Protein AF-E3FGQ8-F1 (afdb_monomer)

pLDDT: mean 86.06, std 11.89, range [53.12, 97.31]

Sequence (74 aa):
MPPGRVRHIHPEATLRQAGIDSLCMVLIVGRFLERYPGPAEPLEKQLGSVRTIRELLDLGRVAREAWGHENGHG

Nearest PDB structures (foldseek):
  6tg5-assembly1_A  TM=6.459E-01  e=7.180E-01  Pseudomonas fluorescens
  7f2r-assembly1_B  TM=6.996E-01  e=1.377E+00  Streptomyces halstedii
  6m01-assembly1_B  TM=6.661E-01  e=1.906E+00  Embleya scabrispora
  8j9f-assembly1_B  TM=3.490E-01  e=9.092E+00  Paenibacillus relictisesami

Foldseek 3Di:
DDPDDDDDDDQADWCVNVVNDPVNLVVVVVVLCVVLPDPLVLCVPCVVVGTGNNSVVVSSVSSVVVSCVVVVPD

Secondary structure (DSSP, 8-state):
-PPP---PPPTTSBTTTTT--HHHHHHHHHHHHHHS-S--HHHHHHGGG--BHHHHHHHHHHHHHHHHHHTT--

Mean predicted aligned error: 6.18 Å

Radius of gyration: 14.25 Å; Cα contacts (8 Å, |Δi|>4): 51; chains: 1; bounding box: 26×30×46 Å

Structure (mmCIF, N/CA/C/O backbone):
data_AF-E3FGQ8-F1
#
_entry.id   AF-E3FGQ8-F1
#
loop_
_atom_site.group_PDB
_atom_site.id
_atom_site.type_symbol
_atom_site.label_atom_id
_atom_site.label_alt_id
_atom_site.label_comp_id
_atom_site.label_asym_id
_atom_site.label_entity_id
_atom_site.label_seq_id
_atom_site.pdbx_PDB_ins_code
_atom_site.Cartn_x
_atom_site.Cartn_y
_atom_site.Cartn_z
_atom_site.occupancy
_atom_site.B_iso_or_equiv
_atom_site.auth_seq_id
_atom_site.auth_comp_id
_atom_site.auth_asym_id
_atom_site.auth_atom_id
_atom_site.pdbx_PDB_model_num
ATOM 1 N N . MET A 1 1 ? -3.039 -22.637 27.990 1.00 57.34 1 MET A N 1
ATOM 2 C CA . MET A 1 1 ? -3.122 -21.369 27.232 1.00 57.34 1 MET A CA 1
ATOM 3 C C . MET A 1 1 ? -4.109 -21.587 26.087 1.00 57.34 1 MET A C 1
ATOM 5 O O . MET A 1 1 ? -3.952 -22.604 25.421 1.00 57.34 1 MET A O 1
ATOM 9 N N . PRO A 1 2 ?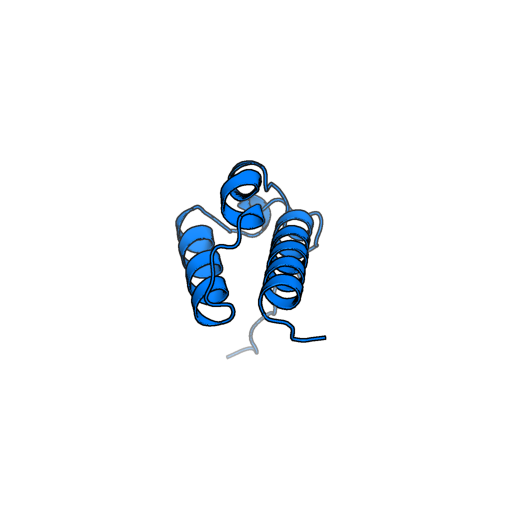 -5.164 -20.774 25.901 1.00 55.25 2 PRO A N 1
ATOM 10 C CA . PRO A 1 2 ? -6.134 -21.030 24.838 1.00 55.25 2 PRO A CA 1
ATOM 11 C C . PRO A 1 2 ? -5.541 -20.669 23.461 1.00 55.25 2 PRO A C 1
ATOM 13 O O . PRO A 1 2 ? -4.733 -19.739 23.384 1.00 55.25 2 PRO A O 1
ATOM 16 N N . PRO A 1 3 ? -5.908 -21.394 22.386 1.00 60.72 3 PRO A N 1
ATOM 17 C CA . PRO A 1 3 ? -5.401 -21.147 21.040 1.00 60.72 3 PRO A CA 1
ATOM 18 C C . PRO A 1 3 ? -5.777 -19.740 20.561 1.00 60.72 3 PRO A C 1
ATOM 20 O O . PRO A 1 3 ? -6.892 -19.263 20.784 1.00 60.72 3 PRO A O 1
ATOM 23 N N . GLY A 1 4 ? -4.803 -19.072 19.940 1.00 58.12 4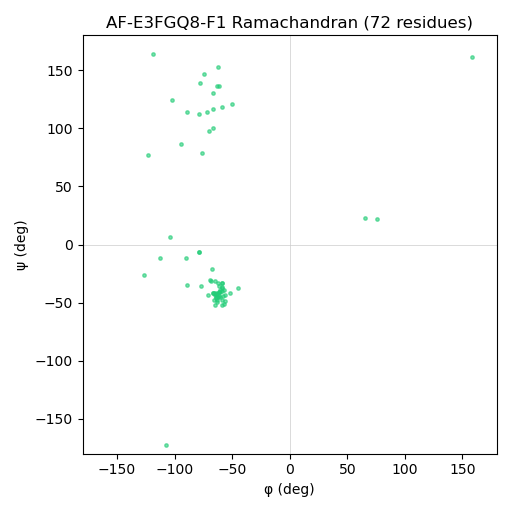 GLY A N 1
ATOM 24 C CA . GLY A 1 4 ? -4.873 -17.682 19.503 1.00 58.12 4 GLY A CA 1
ATOM 25 C C . GLY A 1 4 ? -6.127 -17.389 18.685 1.00 58.12 4 GLY A C 1
ATOM 26 O O . GLY A 1 4 ? -6.369 -17.987 17.639 1.00 58.12 4 GLY A O 1
ATOM 27 N N . ARG A 1 5 ? -6.932 -16.444 19.172 1.00 66.56 5 ARG A N 1
ATOM 28 C CA . ARG A 1 5 ? -8.119 -15.946 18.481 1.00 66.56 5 ARG A CA 1
ATOM 29 C C . ARG A 1 5 ? -7.671 -15.196 17.227 1.00 66.56 5 ARG A C 1
ATOM 31 O O . ARG A 1 5 ? -7.245 -14.047 17.319 1.00 66.56 5 ARG A O 1
ATOM 38 N N . VAL A 1 6 ? -7.760 -15.847 16.069 1.00 66.06 6 VAL A N 1
ATOM 39 C CA . VAL A 1 6 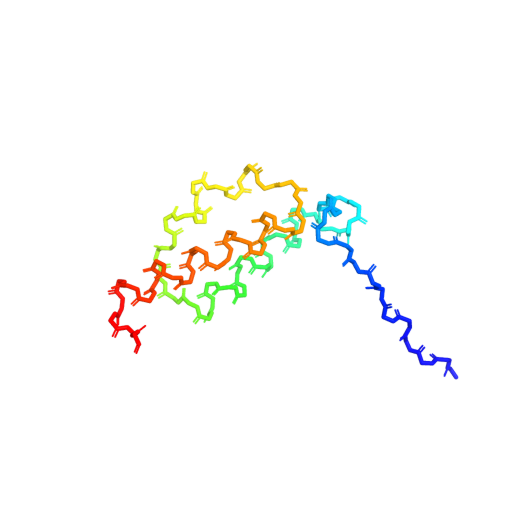? -7.598 -15.180 14.774 1.00 66.06 6 VAL A CA 1
ATOM 40 C C . VAL A 1 6 ? -8.663 -14.093 14.693 1.00 66.06 6 VAL A C 1
ATOM 42 O O . VAL A 1 6 ? -9.861 -14.354 14.803 1.00 66.06 6 VAL A O 1
ATOM 45 N N . ARG A 1 7 ? -8.221 -12.843 14.584 1.00 70.00 7 ARG A N 1
ATOM 46 C CA . ARG A 1 7 ? -9.120 -11.702 14.471 1.00 70.00 7 ARG A CA 1
ATOM 47 C C . ARG A 1 7 ? -9.604 -11.664 13.024 1.00 70.00 7 ARG A C 1
ATOM 49 O O . ARG A 1 7 ? -8.806 -11.435 12.122 1.00 70.00 7 ARG A O 1
ATOM 56 N N . HIS A 1 8 ? -10.887 -11.929 12.798 1.00 79.00 8 HIS A N 1
ATOM 57 C CA . HIS A 1 8 ? -11.483 -11.742 11.479 1.00 79.00 8 HIS A CA 1
ATOM 58 C C . HIS A 1 8 ? -11.495 -10.241 11.168 1.00 79.00 8 HIS A C 1
ATOM 60 O O . HIS A 1 8 ? -12.113 -9.461 11.893 1.00 79.00 8 HIS A O 1
ATOM 66 N N . ILE A 1 9 ? -10.765 -9.836 10.128 1.00 84.19 9 ILE A N 1
ATOM 67 C CA . ILE A 1 9 ? -10.723 -8.454 9.644 1.00 84.19 9 ILE A CA 1
ATOM 68 C C . ILE A 1 9 ? -11.603 -8.385 8.399 1.00 84.19 9 ILE A C 1
ATOM 70 O O . ILE A 1 9 ? -11.408 -9.146 7.452 1.00 84.19 9 ILE A O 1
ATOM 74 N N . HIS A 1 10 ? -12.585 -7.487 8.410 1.00 92.12 10 HIS A N 1
ATOM 75 C CA . HIS A 1 10 ? -13.456 -7.266 7.261 1.00 92.12 10 HIS A CA 1
ATOM 76 C C . HIS A 1 10 ? -12.734 -6.417 6.200 1.00 92.12 10 HIS A C 1
ATOM 78 O O . HIS A 1 10 ? 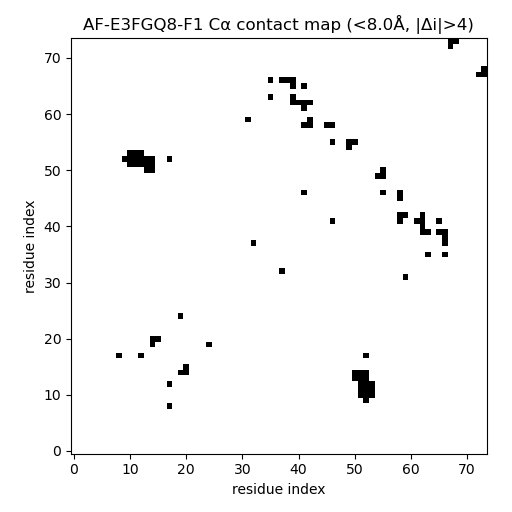-12.095 -5.434 6.573 1.00 92.12 10 HIS A O 1
ATOM 84 N N . PRO A 1 11 ? -12.857 -6.724 4.894 1.00 92.69 11 PRO A N 1
ATOM 85 C CA . PRO A 1 11 ? -12.219 -5.939 3.829 1.00 92.69 11 PRO A CA 1
ATOM 86 C C . PRO A 1 11 ? -12.643 -4.464 3.810 1.00 92.69 11 PRO A C 1
ATOM 88 O O . PRO A 1 11 ? -11.833 -3.591 3.524 1.00 92.69 11 PRO A O 1
ATOM 91 N N . GLU A 1 12 ? -13.890 -4.177 4.186 1.00 95.81 12 GLU A N 1
ATOM 92 C CA . GLU A 1 12 ? -14.411 -2.803 4.255 1.00 95.81 12 GLU A CA 1
ATOM 93 C C . GLU A 1 12 ? -13.969 -2.053 5.519 1.00 95.81 12 GLU A C 1
ATOM 95 O O . GLU A 1 12 ? -14.259 -0.868 5.675 1.00 95.81 12 GLU A O 1
ATOM 100 N N . ALA A 1 13 ? -13.290 -2.729 6.456 1.00 96.00 13 ALA A N 1
ATOM 101 C CA . ALA A 1 13 ? -12.767 -2.059 7.633 1.00 96.00 13 ALA A CA 1
ATOM 102 C C . ALA A 1 13 ? -11.735 -1.017 7.203 1.00 96.00 13 ALA A C 1
ATOM 104 O O . ALA A 1 13 ? -10.859 -1.276 6.371 1.00 96.00 13 ALA A O 1
ATOM 105 N N . THR A 1 14 ? -11.813 0.161 7.814 1.00 96.69 14 THR A N 1
ATOM 106 C CA . THR A 1 14 ? -10.772 1.173 7.642 1.00 96.69 14 THR A CA 1
ATOM 107 C C . THR A 1 14 ? -9.436 0.651 8.171 1.00 96.69 14 THR A C 1
ATOM 109 O O . THR A 1 14 ? -9.400 -0.136 9.122 1.00 96.69 14 THR A O 1
ATOM 112 N N . LEU A 1 15 ? -8.323 1.144 7.623 1.00 94.94 15 LEU A N 1
ATOM 113 C CA . LEU A 1 15 ? -6.979 0.821 8.116 1.00 94.94 15 LEU A CA 1
ATOM 114 C C . LEU A 1 15 ? -6.871 1.076 9.628 1.00 94.94 15 LEU A C 1
ATOM 116 O O . LEU A 1 15 ? -6.406 0.220 10.376 1.00 94.94 15 LEU A O 1
ATOM 120 N N . ARG A 1 16 ? -7.439 2.193 10.103 1.00 93.94 16 ARG A N 1
ATOM 121 C CA . ARG A 1 16 ? -7.506 2.527 11.532 1.00 93.94 16 ARG A CA 1
ATOM 122 C C . ARG A 1 16 ? -8.291 1.494 12.348 1.00 93.94 16 ARG A C 1
ATOM 124 O O . ARG A 1 16 ? -7.833 1.114 13.420 1.00 93.94 16 ARG A O 1
ATOM 131 N N . GLN A 1 17 ? -9.453 1.036 11.875 1.00 94.50 17 GLN A N 1
ATOM 132 C CA . GLN A 1 17 ? -10.241 -0.003 12.563 1.00 94.50 17 GLN A CA 1
ATOM 133 C C . GLN A 1 17 ? -9.513 -1.351 12.606 1.00 94.50 17 GLN A C 1
ATOM 135 O O . GLN A 1 17 ? -9.668 -2.101 13.569 1.00 94.50 17 GLN A O 1
ATOM 140 N N . ALA A 1 18 ? -8.698 -1.643 11.592 1.00 93.12 18 ALA A N 1
ATOM 141 C CA . ALA A 1 18 ? -7.846 -2.825 11.552 1.00 93.12 18 ALA A CA 1
ATOM 142 C C . ALA A 1 18 ? -6.559 -2.686 12.390 1.00 93.12 18 ALA A C 1
ATOM 144 O O . ALA A 1 18 ? -5.844 -3.671 12.561 1.00 93.12 18 ALA A O 1
ATOM 145 N N . GLY A 1 19 ? -6.274 -1.499 12.940 1.00 94.19 19 GLY A N 1
ATOM 146 C CA . GLY A 1 19 ? -5.048 -1.224 13.693 1.00 94.19 19 GLY A CA 1
ATOM 147 C C . GLY A 1 19 ? -3.811 -1.043 12.811 1.00 94.19 19 GLY A C 1
ATOM 148 O O . GLY A 1 19 ? -2.700 -1.229 13.290 1.00 94.19 19 GLY A O 1
ATOM 149 N N . ILE A 1 20 ? -3.999 -0.709 11.534 1.00 94.25 20 ILE A N 1
ATOM 150 C CA . ILE A 1 20 ? -2.926 -0.389 10.594 1.00 94.25 20 ILE A CA 1
ATOM 151 C C . ILE A 1 20 ? -2.650 1.111 10.676 1.00 94.25 20 ILE A C 1
ATOM 153 O O . ILE A 1 20 ? -3.496 1.937 10.322 1.00 94.25 20 ILE A O 1
ATOM 157 N N . ASP A 1 21 ? -1.457 1.449 11.148 1.00 94.19 21 ASP A N 1
ATOM 158 C CA . ASP A 1 21 ? -0.939 2.812 11.225 1.00 94.19 21 ASP A CA 1
ATOM 159 C C . ASP A 1 21 ? 0.165 3.065 10.181 1.00 94.19 21 ASP A C 1
ATOM 161 O O . ASP A 1 21 ? 0.424 2.247 9.294 1.00 94.19 21 ASP A O 1
ATOM 165 N N . SER A 1 22 ? 0.811 4.230 10.262 1.00 91.44 22 SER A N 1
ATOM 166 C CA . SER A 1 22 ? 1.884 4.612 9.342 1.00 91.44 22 SER A CA 1
ATOM 167 C C . SER A 1 22 ? 3.098 3.684 9.416 1.00 91.44 22 SER A C 1
ATOM 169 O O . SER A 1 22 ? 3.720 3.438 8.384 1.00 91.44 22 SER A O 1
ATOM 171 N N . LEU A 1 23 ? 3.424 3.125 10.586 1.00 94.06 23 LEU A N 1
ATOM 172 C CA . LEU A 1 23 ? 4.524 2.174 10.722 1.00 94.06 23 LEU A CA 1
ATOM 173 C C . LEU A 1 23 ? 4.158 0.839 10.072 1.00 94.06 23 LEU A C 1
ATOM 175 O O . LEU A 1 23 ? 4.962 0.285 9.323 1.00 94.06 23 LEU A O 1
ATOM 179 N N . CYS A 1 24 ? 2.934 0.349 10.293 1.00 94.50 24 CYS A N 1
ATOM 180 C CA . CYS A 1 24 ? 2.436 -0.834 9.595 1.00 94.50 24 CYS A CA 1
ATOM 181 C C . CYS A 1 24 ? 2.507 -0.652 8.077 1.00 94.50 24 CYS A C 1
ATOM 183 O O . CYS A 1 24 ? 2.953 -1.559 7.382 1.00 94.50 24 CYS A O 1
ATOM 185 N N . MET A 1 25 ? 2.126 0.520 7.563 1.00 93.06 25 MET A N 1
ATOM 186 C CA . MET A 1 25 ? 2.196 0.815 6.130 1.00 93.06 25 MET A CA 1
ATOM 187 C C . MET A 1 25 ? 3.631 0.775 5.601 1.00 93.06 25 MET A C 1
ATOM 189 O O . MET A 1 25 ? 3.873 0.125 4.588 1.00 93.06 25 MET A O 1
ATOM 193 N N . VAL A 1 26 ? 4.592 1.385 6.303 1.00 92.94 26 VAL A N 1
ATOM 194 C CA . VAL A 1 26 ? 6.017 1.310 5.931 1.00 92.94 26 VAL A CA 1
ATOM 195 C C . VAL A 1 26 ? 6.495 -0.143 5.875 1.00 92.94 26 VAL A C 1
ATOM 197 O O . VAL A 1 26 ? 7.155 -0.534 4.915 1.00 92.94 26 VAL A O 1
ATOM 200 N N . LEU A 1 27 ? 6.124 -0.969 6.857 1.00 95.44 27 LEU A N 1
ATOM 201 C CA . LEU A 1 27 ? 6.496 -2.386 6.888 1.00 95.44 27 LEU A CA 1
ATOM 202 C C . LEU A 1 27 ? 5.835 -3.195 5.765 1.00 95.44 27 LEU A C 1
ATOM 204 O O . LEU A 1 27 ? 6.492 -4.034 5.152 1.00 95.44 27 LEU A O 1
ATOM 208 N N . ILE A 1 28 ? 4.552 -2.953 5.488 1.00 93.38 28 ILE A N 1
ATOM 209 C CA . ILE A 1 28 ? 3.805 -3.619 4.412 1.00 93.38 28 ILE A CA 1
ATOM 210 C C . ILE A 1 28 ? 4.423 -3.275 3.056 1.00 93.38 28 ILE A C 1
ATOM 212 O O . ILE A 1 28 ? 4.688 -4.178 2.266 1.00 93.38 28 ILE A O 1
ATOM 216 N N . VAL A 1 29 ? 4.695 -1.992 2.807 1.00 91.88 29 VAL A N 1
ATOM 217 C CA . VAL A 1 29 ? 5.328 -1.527 1.567 1.00 91.88 29 VAL A CA 1
ATOM 218 C C . VAL A 1 29 ? 6.745 -2.079 1.440 1.00 91.88 29 VAL A C 1
ATOM 220 O O . VAL A 1 29 ? 7.083 -2.614 0.390 1.00 91.88 29 VAL A O 1
ATOM 223 N N . GLY A 1 30 ? 7.551 -2.039 2.505 1.00 91.75 30 GLY A N 1
ATOM 224 C CA . GLY A 1 30 ? 8.898 -2.618 2.504 1.00 91.75 30 GLY A CA 1
ATOM 225 C C . GLY A 1 30 ? 8.888 -4.107 2.145 1.00 91.75 30 GLY A C 1
ATOM 226 O O . GLY A 1 30 ? 9.549 -4.514 1.196 1.00 91.75 30 GLY A O 1
ATOM 227 N N . ARG A 1 31 ? 8.045 -4.903 2.819 1.00 94.25 31 ARG A N 1
ATOM 228 C CA . ARG A 1 31 ? 7.847 -6.338 2.529 1.00 94.25 31 ARG A CA 1
ATOM 229 C C . ARG A 1 31 ? 7.365 -6.591 1.101 1.00 94.25 31 ARG A C 1
ATOM 231 O O . ARG A 1 31 ? 7.730 -7.593 0.491 1.00 94.25 31 ARG A O 1
ATOM 238 N N . PHE A 1 32 ? 6.506 -5.719 0.579 1.00 92.56 32 PHE A N 1
ATOM 239 C CA . PHE A 1 32 ? 6.023 -5.821 -0.793 1.00 92.56 32 PHE A CA 1
ATOM 240 C C . PHE A 1 32 ? 7.165 -5.603 -1.793 1.00 92.56 32 PHE A C 1
ATOM 242 O O . PHE A 1 32 ? 7.346 -6.421 -2.690 1.00 92.56 32 PHE A O 1
ATOM 249 N N . LEU A 1 33 ? 7.971 -4.556 -1.604 1.00 89.75 33 LEU A N 1
ATOM 250 C CA . LEU A 1 33 ? 9.099 -4.222 -2.479 1.00 89.75 33 LEU A CA 1
ATOM 251 C C . LEU A 1 33 ? 10.244 -5.243 -2.395 1.00 89.75 33 LEU A C 1
ATOM 253 O O . LEU A 1 33 ? 10.891 -5.513 -3.401 1.00 89.75 33 LEU A O 1
ATOM 257 N N . GLU A 1 34 ? 10.458 -5.874 -1.235 1.00 92.44 34 GLU A N 1
ATOM 258 C CA . GLU A 1 34 ? 11.370 -7.023 -1.100 1.00 92.44 34 GLU A CA 1
ATOM 259 C C . GLU A 1 34 ? 10.959 -8.193 -2.009 1.00 92.44 34 GLU A C 1
ATOM 261 O O . GLU A 1 34 ? 11.811 -8.938 -2.495 1.00 92.44 34 GLU A O 1
ATOM 266 N N . ARG A 1 35 ? 9.650 -8.374 -2.236 1.00 91.62 35 ARG A N 1
ATOM 267 C CA . ARG A 1 35 ? 9.110 -9.457 -3.066 1.00 91.62 35 ARG A CA 1
ATOM 268 C C . ARG A 1 35 ? 8.995 -9.084 -4.543 1.00 91.62 35 ARG A C 1
ATOM 270 O O . ARG A 1 35 ? 9.169 -9.963 -5.384 1.00 91.62 35 ARG A O 1
ATOM 277 N N . TYR A 1 36 ? 8.687 -7.825 -4.838 1.00 90.00 36 TYR A N 1
ATOM 278 C CA . TYR A 1 36 ? 8.498 -7.286 -6.185 1.00 90.00 36 TYR A CA 1
ATOM 279 C C . TYR A 1 36 ? 9.462 -6.108 -6.394 1.00 90.00 36 TYR A C 1
ATOM 281 O O . TYR A 1 36 ? 9.057 -4.949 -6.279 1.00 90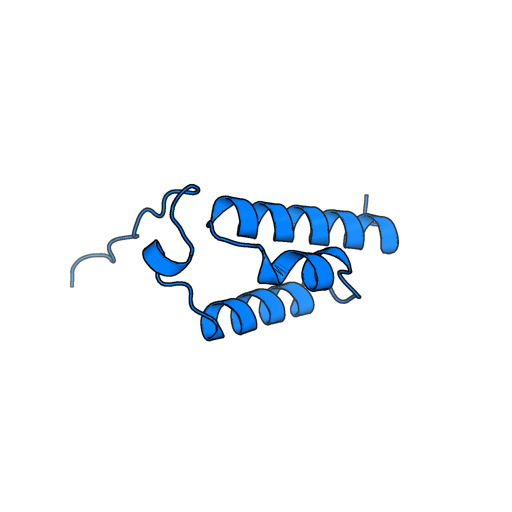.00 36 TYR A O 1
ATOM 289 N N . PRO A 1 37 ? 10.757 -6.389 -6.636 1.00 82.12 37 PRO A N 1
ATOM 290 C CA . PRO A 1 37 ? 11.774 -5.355 -6.764 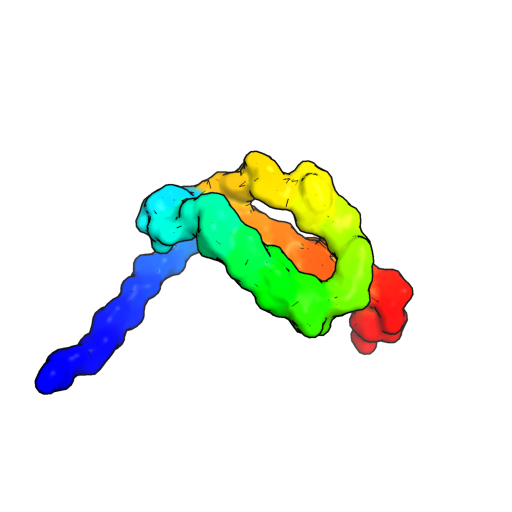1.00 82.12 37 PRO A CA 1
ATOM 291 C C . PRO A 1 37 ? 11.589 -4.596 -8.083 1.00 82.12 37 PRO A C 1
ATOM 293 O O . PRO A 1 37 ? 11.734 -5.167 -9.163 1.00 82.12 37 PRO A O 1
ATOM 296 N N . GLY A 1 38 ? 11.239 -3.315 -7.996 1.00 74.31 38 GLY A N 1
ATOM 297 C CA . GLY A 1 38 ? 11.014 -2.428 -9.140 1.00 74.31 38 GLY A CA 1
ATOM 298 C C . GLY A 1 38 ? 10.134 -1.233 -8.754 1.00 74.31 38 GLY A C 1
ATOM 299 O O . GLY A 1 38 ? 9.473 -1.286 -7.713 1.00 74.31 38 GLY A O 1
ATOM 300 N N . PRO A 1 39 ? 10.136 -0.138 -9.535 1.00 61.19 39 PRO A N 1
ATOM 301 C CA . PRO A 1 39 ? 9.332 1.036 -9.225 1.00 61.19 39 PRO A CA 1
ATOM 302 C C . PRO A 1 39 ? 7.853 0.714 -9.436 1.00 61.19 39 PRO A C 1
ATOM 304 O O . PRO A 1 39 ? 7.331 0.773 -10.542 1.00 61.19 39 PRO A O 1
ATOM 307 N N . ALA A 1 40 ? 7.145 0.390 -8.359 1.00 67.94 40 ALA A N 1
ATOM 308 C CA . ALA A 1 40 ? 5.697 0.307 -8.406 1.00 67.94 40 ALA A CA 1
ATOM 309 C C . ALA A 1 40 ? 5.118 1.732 -8.403 1.00 67.94 40 ALA A C 1
ATOM 311 O O . ALA A 1 40 ? 4.637 2.220 -7.382 1.00 67.94 40 ALA A O 1
ATOM 312 N N . GLU A 1 41 ? 5.134 2.396 -9.561 1.00 79.81 41 GLU A N 1
ATOM 313 C CA . GLU A 1 41 ? 4.495 3.701 -9.783 1.00 79.81 41 GLU A CA 1
ATOM 314 C C . GLU A 1 41 ? 3.061 3.790 -9.190 1.00 79.81 41 GLU A C 1
ATOM 316 O O . GLU A 1 41 ? 2.714 4.826 -8.608 1.00 79.81 41 GLU A O 1
ATOM 321 N N . PRO A 1 42 ? 2.223 2.723 -9.225 1.00 81.50 42 PRO A N 1
ATOM 322 C CA . PRO A 1 42 ? 0.920 2.733 -8.558 1.00 81.50 42 PRO A CA 1
ATOM 323 C C . PRO A 1 42 ? 0.999 2.944 -7.039 1.00 81.50 42 PRO A C 1
ATOM 325 O O . PRO A 1 42 ? 0.178 3.677 -6.485 1.00 81.50 42 PRO A O 1
ATOM 328 N N . LEU A 1 43 ? 1.986 2.335 -6.369 1.00 85.44 43 LEU A N 1
ATOM 329 C CA . LEU A 1 43 ? 2.207 2.471 -4.927 1.00 85.44 43 LEU A CA 1
ATOM 330 C C . LEU A 1 43 ? 2.532 3.924 -4.578 1.00 85.44 43 LEU A C 1
ATOM 332 O O . LEU A 1 43 ? 1.873 4.500 -3.721 1.00 85.44 43 LEU A O 1
ATOM 336 N N . GLU A 1 44 ? 3.469 4.552 -5.283 1.00 82.81 44 GLU A N 1
ATOM 337 C CA . GLU A 1 44 ? 3.865 5.939 -5.004 1.00 82.81 44 GLU A CA 1
ATOM 338 C C . GLU A 1 44 ? 2.704 6.930 -5.170 1.00 82.81 44 GLU A C 1
ATOM 340 O O . GLU A 1 44 ? 2.520 7.824 -4.343 1.00 82.81 44 GLU A O 1
ATOM 345 N N . LYS A 1 45 ? 1.876 6.746 -6.205 1.00 87.31 45 LYS A N 1
ATOM 346 C CA . LYS A 1 45 ? 0.770 7.663 -6.515 1.00 87.31 45 LYS A CA 1
ATOM 347 C C . LYS A 1 45 ? -0.443 7.495 -5.601 1.00 87.31 45 LYS A C 1
ATOM 349 O O . LYS A 1 45 ? -1.123 8.478 -5.316 1.00 87.31 45 LYS A O 1
ATOM 354 N N . GLN A 1 46 ? -0.754 6.268 -5.178 1.00 90.25 46 GLN A N 1
ATOM 355 C CA . GLN A 1 46 ? -2.059 5.951 -4.579 1.00 90.25 46 GLN A CA 1
ATOM 356 C C . GLN A 1 46 ? -1.998 5.587 -3.091 1.00 90.25 46 GLN A C 1
ATOM 358 O O . GLN A 1 46 ? -3.039 5.569 -2.429 1.00 90.25 46 GLN A O 1
ATOM 363 N N . LEU A 1 47 ? -0.812 5.354 -2.516 1.00 90.19 47 LEU A N 1
ATOM 364 C CA . LEU A 1 47 ? -0.682 4.933 -1.115 1.00 90.19 47 LEU A CA 1
ATOM 365 C C . LEU A 1 47 ? -1.332 5.917 -0.128 1.00 90.19 47 LEU A C 1
ATOM 367 O O . LEU A 1 47 ? -1.994 5.500 0.820 1.00 90.19 47 LEU A O 1
ATOM 371 N N . GLY A 1 48 ? -1.202 7.225 -0.373 1.00 89.12 48 GLY A N 1
ATOM 372 C CA . GLY A 1 48 ? -1.782 8.270 0.482 1.00 89.12 48 GLY A CA 1
ATOM 373 C C . GLY A 1 48 ? -3.317 8.324 0.470 1.00 89.12 48 GLY A C 1
ATOM 374 O O . GLY A 1 48 ? -3.924 8.834 1.422 1.00 89.12 48 GLY A O 1
ATOM 375 N N . SER A 1 49 ? -3.952 7.778 -0.572 1.00 92.69 49 SER A N 1
ATOM 376 C CA . SER A 1 49 ? -5.413 7.716 -0.710 1.00 92.69 49 SER A CA 1
ATOM 377 C C . SER A 1 49 ? -6.050 6.462 -0.117 1.00 92.69 49 SER A C 1
ATOM 379 O O . SER A 1 49 ? -7.261 6.459 0.062 1.00 92.69 49 SER A O 1
ATOM 381 N N . VAL A 1 50 ? -5.276 5.436 0.250 1.00 95.69 50 VAL A N 1
ATOM 382 C CA . VAL A 1 50 ? -5.821 4.192 0.815 1.00 95.69 50 VAL A CA 1
ATOM 383 C C . VAL A 1 50 ? -6.448 4.454 2.191 1.00 95.69 50 VAL A C 1
ATOM 385 O O . VAL A 1 50 ? -5.848 5.094 3.065 1.00 95.69 50 VAL A O 1
ATOM 388 N N . ARG A 1 51 ? -7.676 3.976 2.398 1.00 95.62 51 ARG A N 1
ATOM 389 C CA . ARG A 1 51 ? -8.456 4.133 3.636 1.00 95.62 51 ARG A CA 1
ATOM 390 C C . ARG A 1 51 ? -8.966 2.813 4.193 1.00 95.62 51 ARG A C 1
ATOM 392 O O . ARG A 1 51 ? -9.134 2.732 5.411 1.00 95.62 51 ARG A O 1
ATOM 399 N N . THR A 1 52 ? -9.168 1.794 3.364 1.00 97.31 52 THR A N 1
ATOM 400 C CA . THR A 1 52 ? -9.706 0.483 3.763 1.00 97.31 52 THR A CA 1
ATOM 401 C C . THR A 1 52 ? -8.737 -0.666 3.496 1.00 97.31 52 THR A C 1
ATOM 403 O O . THR A 1 52 ? -7.770 -0.537 2.744 1.00 97.31 52 THR A O 1
ATOM 406 N N . ILE A 1 53 ? -8.998 -1.815 4.124 1.00 96.62 53 ILE A N 1
ATOM 407 C CA . ILE A 1 53 ? -8.240 -3.048 3.876 1.00 96.62 53 ILE A CA 1
ATOM 408 C C . ILE A 1 53 ? -8.388 -3.493 2.421 1.00 96.62 53 ILE A C 1
ATOM 410 O O . ILE A 1 53 ? -7.400 -3.889 1.811 1.00 96.62 53 ILE A O 1
ATOM 414 N N . ARG A 1 54 ? -9.591 -3.394 1.848 1.00 97.06 54 ARG A N 1
ATOM 415 C CA . ARG A 1 54 ? -9.837 -3.715 0.441 1.00 97.06 54 ARG A CA 1
ATOM 416 C C . ARG A 1 54 ? -8.982 -2.859 -0.485 1.00 97.06 54 ARG A C 1
ATOM 418 O O . ARG A 1 54 ? -8.255 -3.419 -1.292 1.00 97.06 54 ARG A O 1
ATOM 425 N N . GLU A 1 55 ? -9.003 -1.539 -0.317 1.00 96.69 55 GLU A N 1
ATOM 426 C CA . GLU A 1 55 ? -8.202 -0.626 -1.145 1.00 96.69 55 GLU A CA 1
ATOM 427 C C . GLU A 1 55 ? -6.699 -0.923 -1.042 1.0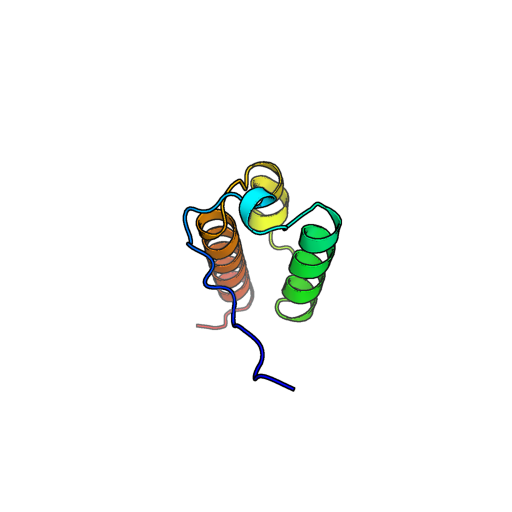0 96.69 55 GLU A C 1
ATOM 429 O O . GLU A 1 55 ? -5.983 -0.838 -2.036 1.00 96.69 55 GLU A O 1
ATOM 434 N N . LEU A 1 56 ? -6.211 -1.312 0.142 1.00 95.25 56 LEU A N 1
ATOM 435 C CA . LEU A 1 56 ? -4.814 -1.710 0.323 1.00 95.25 56 LEU A CA 1
ATOM 436 C C . LEU A 1 56 ? -4.478 -2.989 -0.457 1.00 95.25 56 LEU A C 1
ATOM 438 O O . LEU A 1 56 ? -3.424 -3.075 -1.089 1.00 95.25 56 LEU A O 1
ATOM 442 N N . LEU A 1 57 ? -5.366 -3.985 -0.409 1.00 94.75 57 LEU A N 1
ATOM 443 C CA . LEU A 1 57 ? -5.210 -5.236 -1.154 1.00 94.75 57 LEU A CA 1
ATOM 444 C C . LEU A 1 57 ? -5.279 -4.998 -2.667 1.00 94.75 57 LEU A C 1
ATOM 446 O O . LEU A 1 57 ? -4.464 -5.551 -3.406 1.00 94.75 57 LEU A O 1
ATOM 450 N N . ASP A 1 58 ? -6.205 -4.151 -3.113 1.00 95.06 58 ASP A N 1
ATOM 451 C CA . ASP A 1 58 ? -6.363 -3.777 -4.517 1.00 95.06 58 ASP A CA 1
ATOM 452 C C . ASP A 1 58 ? -5.128 -3.023 -5.028 1.00 95.06 58 ASP A C 1
ATOM 454 O O . ASP A 1 58 ? -4.611 -3.354 -6.095 1.00 95.06 58 ASP A O 1
ATOM 458 N N . LEU A 1 59 ? -4.576 -2.095 -4.237 1.00 94.12 59 LEU A N 1
ATOM 459 C CA . LEU A 1 59 ? -3.324 -1.411 -4.567 1.00 94.12 59 LEU A CA 1
ATOM 460 C C . LEU A 1 59 ? -2.168 -2.402 -4.740 1.00 94.12 59 LEU A C 1
ATOM 462 O O . LEU A 1 59 ? -1.446 -2.344 -5.735 1.00 94.12 59 LEU A O 1
ATOM 466 N N . GLY A 1 60 ? -2.005 -3.339 -3.800 1.00 92.81 60 GLY A N 1
ATOM 467 C CA . GLY A 1 60 ? -0.977 -4.377 -3.894 1.00 92.81 60 GLY A CA 1
ATOM 468 C C . GLY A 1 60 ? -1.164 -5.280 -5.116 1.00 92.81 60 GLY A C 1
ATOM 469 O O . GLY A 1 60 ? -0.187 -5.676 -5.754 1.00 92.81 60 GLY A O 1
ATOM 470 N N . ARG A 1 61 ? -2.415 -5.576 -5.487 1.00 92.56 61 ARG A N 1
ATOM 471 C CA . ARG A 1 61 ? -2.736 -6.335 -6.697 1.00 92.56 61 ARG A CA 1
ATOM 472 C C . ARG A 1 61 ? -2.330 -5.575 -7.961 1.00 92.56 61 ARG A C 1
ATOM 474 O O . ARG A 1 61 ? -1.609 -6.147 -8.773 1.00 92.56 61 ARG A O 1
ATOM 481 N N . VAL A 1 62 ? -2.747 -4.316 -8.097 1.00 91.75 62 VAL A N 1
ATOM 482 C CA . VAL A 1 62 ? -2.417 -3.460 -9.251 1.00 91.75 62 VAL A CA 1
ATOM 483 C C . VAL A 1 62 ? -0.908 -3.270 -9.370 1.00 91.75 62 VAL A C 1
ATOM 485 O O . VAL A 1 62 ? -0.354 -3.423 -10.453 1.00 91.75 62 VAL A O 1
ATOM 488 N N . ALA A 1 63 ? -0.221 -3.001 -8.257 1.00 90.81 63 ALA A N 1
ATOM 489 C CA . ALA A 1 63 ? 1.231 -2.862 -8.238 1.00 90.81 63 ALA A CA 1
ATOM 490 C C . ALA A 1 63 ? 1.947 -4.145 -8.684 1.00 90.81 63 ALA A C 1
ATOM 492 O O . ALA A 1 63 ? 2.916 -4.084 -9.437 1.00 90.81 63 ALA A O 1
ATOM 493 N N . ARG A 1 64 ? 1.459 -5.315 -8.255 1.00 90.69 64 ARG A N 1
ATOM 494 C CA . ARG A 1 64 ? 2.017 -6.607 -8.670 1.00 90.69 64 ARG A CA 1
ATOM 495 C C . ARG A 1 64 ? 1.788 -6.875 -10.155 1.00 90.69 64 ARG A C 1
ATOM 497 O O . ARG A 1 64 ? 2.677 -7.398 -10.816 1.00 90.69 64 ARG A O 1
ATOM 504 N N . GLU A 1 65 ? 0.600 -6.559 -10.663 1.00 89.69 65 GLU A N 1
ATOM 505 C CA . GLU A 1 65 ? 0.270 -6.711 -12.084 1.00 89.69 65 GLU A CA 1
ATOM 506 C C . GLU A 1 65 ? 1.142 -5.787 -12.942 1.00 89.69 65 GLU A C 1
ATOM 508 O O . GLU A 1 65 ? 1.755 -6.258 -13.896 1.00 89.69 65 GLU A O 1
AT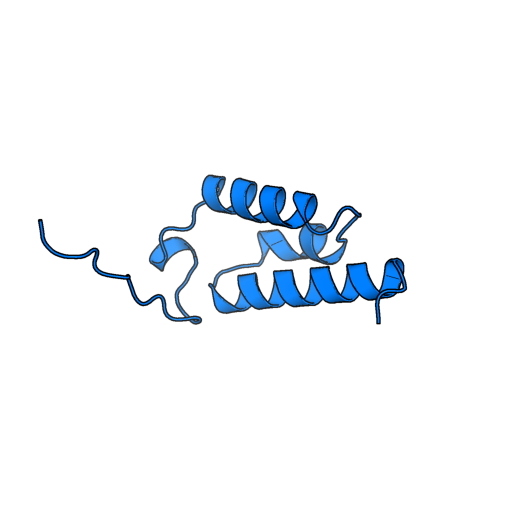OM 513 N N . ALA A 1 66 ? 1.294 -4.517 -12.549 1.00 86.62 66 ALA A N 1
ATOM 514 C CA . ALA A 1 66 ? 2.201 -3.570 -13.198 1.00 86.62 66 ALA A CA 1
ATOM 515 C C . ALA A 1 66 ? 3.646 -4.097 -13.230 1.00 86.62 66 ALA A C 1
ATOM 517 O O . ALA A 1 66 ? 4.241 -4.186 -14.301 1.00 86.62 66 ALA A O 1
ATOM 518 N N . TRP A 1 67 ? 4.159 -4.570 -12.089 1.00 87.38 67 TRP A N 1
ATOM 519 C CA . TRP A 1 67 ? 5.485 -5.185 -12.014 1.00 87.38 67 TRP A CA 1
ATOM 520 C C . TRP A 1 67 ? 5.614 -6.416 -12.928 1.00 87.38 67 TRP A C 1
ATOM 522 O O . TRP A 1 67 ? 6.641 -6.598 -13.579 1.00 87.38 67 TRP A O 1
ATOM 532 N N . GLY A 1 68 ? 4.583 -7.263 -13.014 1.00 85.75 68 GLY A N 1
ATOM 533 C CA . GLY A 1 68 ? 4.572 -8.432 -13.899 1.00 85.75 68 GLY A CA 1
ATOM 534 C C . GLY A 1 68 ? 4.628 -8.056 -15.382 1.00 85.75 68 GLY A C 1
ATOM 535 O O . GLY A 1 68 ? 5.388 -8.667 -16.137 1.00 85.75 68 GLY A O 1
ATOM 536 N N . HIS A 1 69 ? 3.888 -7.016 -15.783 1.00 82.31 69 HIS A N 1
ATOM 537 C CA . HIS A 1 69 ? 3.918 -6.471 -17.142 1.00 82.31 69 HIS A CA 1
ATOM 538 C C . HIS A 1 69 ? 5.291 -5.901 -17.510 1.00 82.31 69 HIS A C 1
ATOM 540 O O . HIS A 1 69 ? 5.776 -6.157 -18.610 1.00 82.31 69 HIS A O 1
ATOM 546 N N . GLU A 1 70 ? 5.932 -5.172 -16.597 1.00 76.69 70 GLU A N 1
ATOM 547 C CA . GLU A 1 70 ? 7.259 -4.589 -16.826 1.00 76.69 70 GLU A CA 1
ATOM 548 C 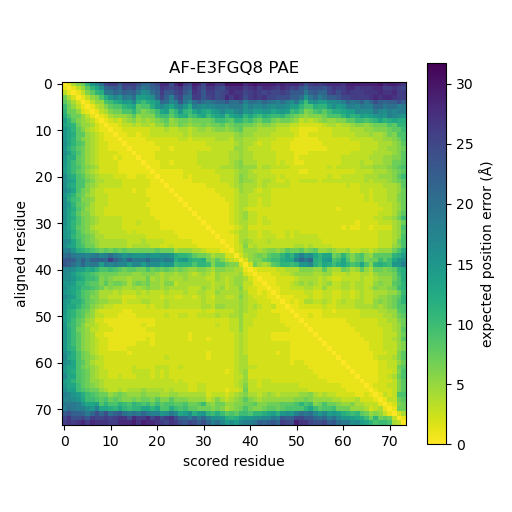C . GLU A 1 70 ? 8.371 -5.646 -16.895 1.00 76.69 70 GLU A C 1
ATOM 550 O O . GLU A 1 70 ? 9.345 -5.471 -17.624 1.00 76.69 70 GLU A O 1
ATOM 555 N N . ASN A 1 71 ? 8.218 -6.766 -16.181 1.00 78.50 71 ASN A N 1
ATOM 556 C CA . ASN A 1 71 ? 9.235 -7.818 -16.088 1.00 78.50 71 ASN A CA 1
ATOM 557 C C . ASN A 1 71 ? 8.929 -9.069 -16.934 1.00 78.50 71 ASN A C 1
ATOM 559 O O . ASN A 1 71 ? 9.641 -10.067 -16.821 1.00 78.50 71 ASN A O 1
ATOM 563 N N . GLY A 1 72 ? 7.882 -9.060 -17.768 1.00 68.38 72 GLY A N 1
ATOM 564 C CA . GLY A 1 72 ? 7.555 -10.161 -18.687 1.00 68.38 72 GLY A CA 1
ATOM 565 C C . GLY A 1 72 ? 7.153 -11.484 -18.016 1.00 68.38 72 GLY A C 1
ATOM 566 O O . GLY A 1 72 ? 7.282 -12.540 -18.630 1.00 68.38 72 GLY A O 1
ATOM 567 N N . HIS A 1 73 ? 6.689 -11.449 -16.764 1.00 59.72 73 HIS A N 1
ATOM 568 C CA . HIS A 1 73 ? 6.220 -12.633 -16.035 1.00 59.72 73 HIS A CA 1
ATOM 569 C C . HIS A 1 73 ? 4.695 -12.760 -16.197 1.00 59.72 73 HIS A C 1
ATOM 571 O O . HIS A 1 73 ? 3.940 -12.223 -15.384 1.00 59.72 73 HIS A O 1
ATOM 577 N N . GLY A 1 74 ? 4.262 -13.418 -17.279 1.00 53.12 74 GLY A N 1
ATOM 578 C CA . GLY A 1 74 ? 2.863 -13.768 -17.574 1.00 53.12 74 GLY A CA 1
ATOM 579 C C . GLY A 1 74 ? 2.546 -15.227 -17.282 1.00 53.12 74 GLY A C 1
ATOM 580 O O . GLY A 1 74 ? 3.439 -16.072 -17.514 1.00 53.12 74 GLY A O 1
#

Solvent-accessible surface area (backbone atoms only — not comparable to full-atom values): 4512 Å² total; per-residue (Å²): 132,81,82,82,80,79,76,87,76,59,49,84,36,35,32,67,80,72,69,46,49,74,66,52,49,53,52,53,52,50,58,45,42,75,74,52,79,67,88,42,62,59,50,76,75,44,57,87,73,52,54,27,44,44,50,48,52,51,50,54,49,53,26,50,51,51,52,25,65,78,68,72,63,126

Organism: Stigmatella aurantiaca (strain DW4/3-1) (NCBI:txid378806)